Protein AF-A0A6P0XIU9-F1 (afdb_monomer_lite)

Structure (mmCIF, N/CA/C/O backbone):
data_AF-A0A6P0XIU9-F1
#
_entry.id   AF-A0A6P0XIU9-F1
#
loop_
_atom_site.group_PDB
_atom_site.id
_atom_site.type_symbol
_atom_site.label_atom_id
_atom_site.label_alt_id
_atom_site.label_comp_id
_atom_site.label_asym_id
_atom_site.label_entity_id
_atom_site.label_seq_id
_atom_site.pdbx_PDB_ins_code
_atom_site.Cartn_x
_atom_site.Cartn_y
_atom_site.Cartn_z
_atom_site.occupancy
_atom_site.B_iso_or_equiv
_atom_site.auth_seq_id
_atom_site.auth_comp_id
_atom_site.auth_asym_id
_atom_site.auth_atom_id
_atom_site.pdbx_PDB_model_num
ATOM 1 N N . MET A 1 1 ? 23.082 21.865 30.788 1.00 42.25 1 MET A N 1
ATOM 2 C CA . MET A 1 1 ? 22.476 21.213 29.610 1.00 42.25 1 MET A CA 1
ATOM 3 C C . MET A 1 1 ? 21.766 19.957 30.095 1.00 42.25 1 MET A C 1
ATOM 5 O O . MET A 1 1 ? 22.467 19.046 30.520 1.00 42.25 1 MET A O 1
ATOM 9 N N . PRO A 1 2 ? 20.427 19.919 30.163 1.00 36.38 2 PRO A N 1
ATOM 10 C CA . PRO A 1 2 ? 19.714 18.690 30.480 1.00 36.38 2 PRO A CA 1
ATOM 11 C C . PRO A 1 2 ? 19.600 17.820 29.220 1.00 36.38 2 PRO A C 1
ATOM 13 O O . PRO A 1 2 ? 19.381 18.326 28.121 1.00 36.38 2 PRO A O 1
ATOM 16 N N . LEU A 1 3 ? 19.807 16.518 29.397 1.00 39.81 3 LEU A N 1
ATOM 17 C CA . LEU A 1 3 ? 19.671 15.490 28.369 1.00 39.81 3 LEU A CA 1
ATOM 18 C C . LEU A 1 3 ? 18.192 15.381 27.974 1.00 39.81 3 LEU A C 1
ATOM 20 O O . LEU A 1 3 ? 17.333 15.270 28.851 1.00 39.81 3 LEU A O 1
ATOM 24 N N . ALA A 1 4 ? 17.899 15.442 26.674 1.00 45.81 4 ALA A N 1
ATOM 25 C CA . ALA A 1 4 ? 16.549 15.270 26.154 1.00 45.81 4 ALA A CA 1
ATOM 26 C C . ALA A 1 4 ? 16.017 13.887 26.563 1.00 45.81 4 ALA A C 1
ATOM 28 O O . ALA A 1 4 ? 16.573 12.848 26.212 1.00 45.81 4 ALA A O 1
ATOM 29 N N . ASN A 1 5 ? 14.962 13.896 27.371 1.00 41.72 5 ASN A N 1
ATOM 30 C CA . ASN A 1 5 ? 14.237 12.711 27.792 1.00 41.72 5 ASN A CA 1
ATOM 31 C C . ASN A 1 5 ? 13.359 12.242 26.620 1.00 41.72 5 ASN A C 1
ATOM 33 O O . ASN A 1 5 ? 12.346 12.874 26.327 1.00 41.72 5 ASN A O 1
ATOM 37 N N . ASN A 1 6 ? 13.742 11.139 25.971 1.00 53.72 6 ASN A N 1
ATOM 38 C CA . ASN A 1 6 ? 13.047 10.531 24.824 1.00 53.72 6 ASN A CA 1
ATOM 39 C C . ASN A 1 6 ? 11.682 9.889 25.168 1.00 53.72 6 ASN A C 1
ATOM 41 O O . ASN A 1 6 ? 11.132 9.149 24.360 1.00 53.72 6 ASN A O 1
ATOM 45 N N . ASN A 1 7 ? 11.115 10.178 26.341 1.00 48.25 7 ASN A N 1
ATOM 46 C CA . ASN A 1 7 ? 9.778 9.747 26.749 1.00 48.25 7 ASN A CA 1
ATOM 47 C C . ASN A 1 7 ? 8.743 10.864 26.542 1.00 48.25 7 ASN A C 1
ATOM 49 O O . ASN A 1 7 ? 8.011 11.210 27.468 1.00 48.25 7 ASN A O 1
ATOM 53 N N . GLN A 1 8 ? 8.701 11.468 25.353 1.00 51.66 8 GLN A N 1
ATOM 54 C CA . GLN A 1 8 ? 7.491 12.185 24.948 1.00 51.66 8 GLN A CA 1
ATOM 55 C C . GLN A 1 8 ? 6.515 11.129 24.413 1.00 51.66 8 GLN A C 1
ATOM 57 O O . GLN A 1 8 ? 6.918 10.339 23.554 1.00 51.66 8 GLN A O 1
ATOM 62 N N . PRO A 1 9 ? 5.280 11.038 24.931 1.00 46.38 9 PRO A N 1
ATOM 63 C CA . PRO A 1 9 ? 4.292 10.143 24.351 1.00 46.38 9 PRO A CA 1
ATOM 64 C C . PRO 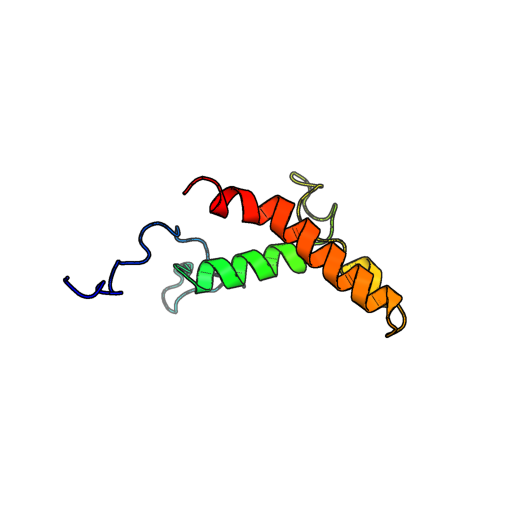A 1 9 ? 4.122 10.509 22.872 1.00 46.38 9 PRO A C 1
ATOM 66 O O . PRO A 1 9 ? 4.128 11.688 22.515 1.00 46.38 9 PRO A O 1
ATOM 69 N N . GLN A 1 10 ? 4.011 9.498 22.007 1.00 55.03 10 GLN A N 1
ATOM 70 C CA . GLN A 1 10 ? 3.757 9.634 20.567 1.00 55.03 10 GLN A CA 1
ATOM 71 C C . GLN A 1 10 ? 2.349 10.212 20.271 1.00 55.03 10 GLN A C 1
ATOM 73 O O . GLN A 1 10 ? 1.719 9.839 19.288 1.00 55.03 10 GLN A O 1
ATOM 78 N N . ASP A 1 11 ? 1.847 11.126 21.105 1.00 54.78 11 ASP A N 1
ATOM 79 C CA . ASP A 1 11 ? 0.479 11.662 21.120 1.00 54.78 11 ASP A CA 1
ATOM 80 C C . ASP A 1 11 ? 0.131 12.513 19.887 1.00 54.78 11 ASP A C 1
ATOM 82 O O . ASP A 1 11 ? -1.010 12.944 19.733 1.00 54.78 11 ASP A O 1
ATOM 86 N N . TYR A 1 12 ? 1.090 12.759 18.991 1.00 64.75 12 TYR A N 1
ATOM 87 C CA . TYR A 1 12 ? 0.832 13.425 17.715 1.00 64.75 12 TYR A CA 1
ATOM 88 C C . TYR A 1 12 ? 0.396 12.449 16.606 1.00 64.75 12 TYR A C 1
ATOM 90 O O . TYR A 1 12 ? -0.340 12.832 15.697 1.00 64.75 12 TYR A O 1
ATOM 98 N N . ILE A 1 13 ? 0.810 11.177 16.675 1.00 71.44 13 ILE A N 1
ATOM 99 C CA . ILE A 1 13 ? 0.408 10.161 15.698 1.00 71.44 13 ILE A CA 1
ATOM 100 C C . ILE A 1 13 ? -0.948 9.611 16.143 1.00 71.44 13 ILE A C 1
ATOM 102 O O . ILE A 1 13 ? -1.063 8.969 17.187 1.00 71.44 13 ILE A O 1
ATOM 106 N N . GLY A 1 14 ? -1.988 9.893 15.356 1.00 77.44 14 GLY A N 1
ATOM 107 C CA . GLY A 1 14 ? -3.348 9.434 15.630 1.00 77.44 14 GLY A CA 1
ATOM 108 C C . GLY A 1 14 ? -3.468 7.908 15.744 1.00 77.44 14 GLY A C 1
ATOM 109 O O . GLY A 1 14 ? -2.559 7.147 15.419 1.00 77.44 14 GLY A O 1
ATOM 110 N N . SER A 1 15 ? -4.628 7.450 16.214 1.00 85.69 15 SER A N 1
ATOM 111 C CA . SER A 1 15 ? -4.980 6.025 16.215 1.00 85.69 15 SER A CA 1
ATOM 112 C C . SER A 1 15 ? -5.980 5.734 15.102 1.00 85.69 15 SER A C 1
ATOM 114 O O . SER A 1 15 ? -6.935 6.487 14.912 1.00 85.69 15 SER A O 1
ATOM 116 N N . GLY A 1 16 ? -5.768 4.638 14.380 1.00 87.06 16 GLY A N 1
ATOM 117 C CA . GLY A 1 16 ? -6.642 4.171 13.307 1.00 87.06 16 GLY A CA 1
ATOM 118 C C . GLY A 1 16 ? -7.072 2.727 13.522 1.00 87.06 16 GLY A C 1
ATOM 119 O O . GLY A 1 16 ? -6.569 2.047 14.410 1.00 87.06 16 GLY A O 1
ATOM 120 N N . ILE A 1 17 ? -8.015 2.251 12.710 1.00 89.31 17 ILE A N 1
ATOM 121 C CA . ILE A 1 17 ? -8.383 0.830 12.697 1.00 89.31 17 ILE A CA 1
ATOM 122 C C . ILE A 1 17 ? -7.150 0.010 12.315 1.00 89.31 17 ILE A C 1
ATOM 124 O O . ILE A 1 17 ? -6.498 0.313 11.317 1.00 89.31 17 ILE A O 1
ATOM 128 N N . ALA A 1 18 ? -6.851 -1.018 13.107 1.00 91.81 18 ALA A N 1
ATOM 129 C CA . ALA A 1 18 ? -5.713 -1.889 12.873 1.00 91.81 18 ALA A CA 1
ATOM 130 C C . ALA A 1 18 ? -5.852 -2.616 11.530 1.00 91.81 18 ALA A C 1
ATOM 132 O O . ALA A 1 18 ? -6.930 -3.115 11.192 1.00 91.81 18 ALA A O 1
ATOM 133 N N . PHE A 1 19 ? -4.752 -2.709 10.789 1.00 90.00 19 PHE A N 1
ATOM 134 C CA . PHE A 1 19 ? -4.679 -3.419 9.517 1.00 90.00 19 PHE A CA 1
ATOM 135 C C . PHE A 1 19 ? -3.695 -4.605 9.582 1.00 90.00 19 PHE A C 1
ATOM 137 O O . PHE A 1 19 ? -2.617 -4.476 10.157 1.00 90.00 19 PHE A O 1
ATOM 144 N N . PRO A 1 20 ? -4.020 -5.769 8.985 1.00 87.44 20 PRO A N 1
ATOM 145 C CA . PRO A 1 20 ? -5.328 -6.136 8.442 1.00 87.44 20 PRO A CA 1
ATOM 146 C C . PRO A 1 20 ? -6.392 -6.145 9.548 1.00 87.44 20 PRO A C 1
ATOM 148 O O . PRO A 1 20 ? -6.068 -6.407 10.707 1.00 87.44 20 PRO A O 1
ATOM 151 N N . GLY A 1 21 ? -7.639 -5.829 9.179 1.00 87.31 21 GLY A N 1
ATOM 152 C CA . GLY A 1 21 ? -8.757 -5.662 10.111 1.00 87.31 21 GLY A CA 1
ATOM 153 C C . GLY A 1 21 ? -8.865 -6.825 11.094 1.00 87.31 21 GLY A C 1
ATOM 154 O O . GLY A 1 21 ? -9.083 -7.965 10.689 1.00 87.31 21 GLY A O 1
ATOM 155 N N . GLN A 1 22 ? -8.699 -6.532 12.381 1.00 87.12 22 GLN A N 1
ATOM 156 C CA . GLN A 1 22 ? -8.729 -7.519 13.458 1.00 87.12 22 GLN A CA 1
ATOM 157 C C . GLN A 1 22 ? -9.723 -7.110 14.538 1.00 87.12 22 GLN A C 1
ATOM 159 O O . GLN A 1 22 ? -9.972 -5.923 14.768 1.00 87.12 22 GLN A O 1
ATOM 164 N N . THR A 1 23 ? -10.255 -8.113 15.231 1.00 92.06 23 THR A N 1
ATOM 165 C CA . THR A 1 23 ? -11.155 -7.927 16.366 1.00 92.06 23 THR A CA 1
ATOM 166 C C . THR A 1 23 ? -10.580 -8.553 17.629 1.00 92.06 23 THR A C 1
ATOM 168 O O . THR A 1 23 ? -9.934 -9.600 17.580 1.00 92.06 23 THR A O 1
ATOM 171 N N . SER A 1 24 ? -10.852 -7.932 18.773 1.00 89.12 24 SER A N 1
ATOM 172 C CA . SER A 1 24 ? -10.627 -8.515 20.093 1.00 89.12 24 SER A CA 1
ATOM 173 C C . SER A 1 24 ? -11.476 -9.778 20.286 1.00 89.12 24 SER A C 1
ATOM 175 O O . SER A 1 24 ? -12.488 -9.982 19.612 1.00 89.12 24 SER A O 1
ATOM 177 N N . VAL A 1 25 ? -11.118 -10.595 21.278 1.00 89.44 25 VAL A N 1
ATOM 178 C CA . VAL A 1 25 ? -11.933 -11.728 21.755 1.00 89.44 25 VAL A CA 1
ATOM 179 C C . VAL A 1 25 ? -13.341 -11.310 22.201 1.00 89.44 25 VAL A C 1
ATOM 181 O O . VAL A 1 25 ? -14.254 -12.128 22.186 1.00 89.44 25 VAL A O 1
ATOM 184 N N . THR A 1 26 ? -13.531 -10.040 22.565 1.00 90.94 26 THR A N 1
ATOM 185 C CA . THR A 1 26 ? -14.829 -9.446 22.922 1.00 90.94 26 THR A CA 1
ATOM 186 C C . THR A 1 26 ? -15.633 -8.945 21.716 1.00 90.94 26 THR A C 1
ATOM 188 O O . THR A 1 26 ? -16.770 -8.516 21.885 1.00 90.94 26 THR A O 1
ATOM 191 N N . GLY A 1 27 ? -15.074 -9.007 20.501 1.00 88.00 27 GLY A N 1
ATOM 192 C CA . GLY A 1 27 ? -15.711 -8.540 19.264 1.00 88.00 27 GLY A CA 1
ATOM 193 C C . GLY A 1 27 ? -15.468 -7.065 18.927 1.00 88.00 27 GLY A C 1
ATOM 194 O O . GLY A 1 27 ? -15.989 -6.574 17.930 1.00 88.00 27 GLY A O 1
ATOM 195 N N . GLU A 1 28 ? -14.672 -6.351 19.723 1.00 90.38 28 GLU A N 1
ATOM 196 C CA . GLU A 1 28 ? -14.307 -4.955 19.453 1.00 90.38 28 GLU A CA 1
ATOM 197 C C . GLU A 1 28 ? -13.292 -4.848 18.310 1.00 90.38 28 GLU A C 1
ATOM 199 O O . GLU A 1 28 ? -12.384 -5.673 18.208 1.00 90.38 28 GLU A O 1
ATOM 204 N N . VAL A 1 29 ? -13.410 -3.817 17.468 1.00 91.38 29 VAL A N 1
ATOM 205 C CA . VAL A 1 29 ? -12.419 -3.521 16.420 1.00 91.38 29 VAL A CA 1
ATOM 206 C C . VAL A 1 29 ? -11.120 -3.063 17.071 1.00 91.38 29 VAL A C 1
ATOM 208 O O . VAL A 1 29 ? -11.123 -2.151 17.898 1.00 91.38 29 VAL A O 1
ATOM 211 N N . LEU A 1 30 ? -10.003 -3.678 16.687 1.00 91.88 30 LEU A N 1
ATOM 212 C CA . LEU A 1 30 ? -8.697 -3.264 17.184 1.00 91.88 30 LEU A CA 1
ATOM 213 C C . LEU A 1 30 ? -8.254 -1.964 16.520 1.00 91.88 30 LEU A C 1
ATOM 215 O O . LEU A 1 30 ? -8.457 -1.760 15.323 1.00 91.88 30 LEU A O 1
ATOM 219 N N . LEU A 1 31 ? -7.606 -1.110 17.307 1.00 90.50 31 LEU A N 1
ATOM 220 C CA . LEU A 1 31 ? -6.956 0.098 16.823 1.00 90.50 31 LEU A CA 1
ATOM 221 C C . LEU A 1 31 ? -5.438 -0.074 16.880 1.00 90.50 31 LEU A C 1
ATOM 223 O O . LEU A 1 31 ? -4.906 -0.672 17.818 1.00 90.50 31 LEU A O 1
ATOM 227 N N . SER A 1 32 ? -4.747 0.466 15.884 1.00 90.31 32 SER A N 1
ATOM 228 C CA . SER A 1 32 ? -3.303 0.656 15.898 1.00 90.31 32 SER A CA 1
ATOM 229 C C . SER A 1 32 ? -2.984 2.121 16.174 1.00 90.31 32 SER A C 1
ATOM 231 O O . SER A 1 32 ? -3.689 3.028 15.729 1.00 90.31 32 SER A O 1
ATOM 233 N N . SER A 1 33 ? -1.917 2.357 16.929 1.00 88.50 33 SER A N 1
ATOM 234 C CA . SER A 1 33 ? -1.415 3.690 17.259 1.00 88.50 33 SER A CA 1
ATOM 235 C C . SER A 1 33 ? 0.074 3.776 16.951 1.00 88.50 33 SER A C 1
ATOM 237 O O . SER A 1 33 ? 0.725 2.746 16.710 1.00 88.50 33 SER A O 1
ATOM 239 N N . SER A 1 34 ? 0.628 4.990 17.009 1.00 85.69 34 SER A N 1
ATOM 240 C CA . SER A 1 34 ? 2.081 5.178 17.035 1.00 85.69 34 SER A CA 1
ATOM 241 C C . SER A 1 34 ? 2.755 4.593 15.778 1.00 85.69 34 SER A C 1
ATOM 243 O O . SER A 1 34 ? 2.175 4.556 14.691 1.00 85.69 34 SER A O 1
ATOM 245 N N . THR A 1 35 ? 3.981 4.091 15.914 1.00 86.31 35 THR A N 1
ATOM 246 C CA . THR A 1 35 ? 4.748 3.421 14.851 1.00 86.31 35 THR A CA 1
ATOM 247 C C . THR A 1 35 ? 3.970 2.332 14.106 1.00 86.31 35 THR A C 1
ATOM 249 O O . THR A 1 35 ? 4.078 2.237 12.887 1.00 86.31 35 THR A O 1
ATOM 252 N N . ARG A 1 36 ? 3.136 1.545 14.796 1.00 88.94 36 ARG A N 1
ATOM 253 C CA . ARG A 1 36 ? 2.378 0.467 14.147 1.00 88.94 36 ARG A CA 1
ATOM 254 C C . ARG A 1 36 ? 1.341 1.011 13.166 1.00 88.94 36 ARG A C 1
ATOM 256 O O . ARG A 1 36 ? 1.165 0.454 12.089 1.00 88.94 36 ARG A O 1
ATOM 263 N N . ASN A 1 37 ? 0.681 2.113 13.516 1.00 89.00 37 ASN A N 1
ATOM 264 C CA . ASN A 1 37 ? -0.270 2.760 12.616 1.00 89.00 37 ASN A CA 1
ATOM 265 C C . ASN A 1 37 ? 0.411 3.289 11.341 1.00 89.00 37 ASN A C 1
ATOM 267 O O . ASN A 1 37 ? -0.165 3.223 10.254 1.00 89.00 37 ASN A O 1
ATOM 271 N N . ILE A 1 38 ? 1.658 3.755 11.465 1.00 89.06 38 ILE A N 1
ATOM 272 C CA . ILE A 1 38 ? 2.479 4.195 10.330 1.00 89.06 38 ILE A CA 1
ATOM 273 C C . ILE A 1 38 ? 2.813 3.016 9.414 1.00 89.06 38 ILE A C 1
ATOM 275 O O . ILE A 1 38 ? 2.588 3.100 8.210 1.00 89.06 38 ILE A O 1
ATOM 279 N N . GLU A 1 39 ? 3.320 1.914 9.971 1.00 91.69 39 GLU A N 1
ATOM 280 C CA . GLU A 1 39 ? 3.675 0.712 9.204 1.00 91.69 39 GLU A CA 1
ATOM 281 C C . GLU A 1 39 ? 2.471 0.158 8.432 1.00 91.69 39 GLU A C 1
ATOM 283 O O . GLU A 1 39 ? 2.565 -0.140 7.242 1.00 91.69 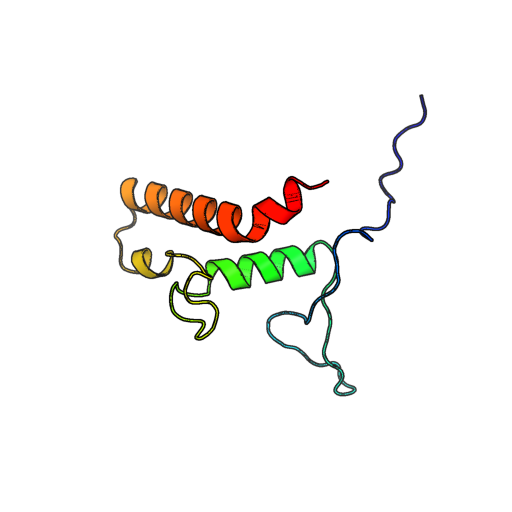39 GLU A O 1
ATOM 288 N N . GLU A 1 40 ? 1.317 0.090 9.093 1.00 93.81 40 GLU A N 1
ATOM 289 C CA . GLU A 1 40 ? 0.059 -0.348 8.494 1.00 93.81 40 GLU A CA 1
ATOM 290 C C . GLU A 1 40 ? -0.421 0.611 7.392 1.00 93.81 40 GLU A C 1
ATOM 292 O O . GLU A 1 40 ? -0.877 0.165 6.339 1.00 93.81 40 GLU A O 1
ATOM 297 N N . SER A 1 41 ? -0.261 1.923 7.578 1.00 92.81 41 SER A N 1
ATOM 298 C CA . SER A 1 41 ? -0.605 2.924 6.559 1.00 92.81 41 SER A CA 1
ATOM 299 C C . SER A 1 41 ? 0.296 2.828 5.326 1.00 92.81 41 SER A C 1
ATOM 301 O O . SER A 1 41 ? -0.206 2.857 4.202 1.00 92.81 41 SER A O 1
ATOM 303 N N . ILE A 1 42 ? 1.610 2.663 5.520 1.00 94.12 42 ILE A N 1
ATOM 304 C CA . ILE A 1 42 ? 2.572 2.435 4.431 1.00 94.12 42 ILE A CA 1
ATOM 305 C C . ILE A 1 42 ? 2.200 1.169 3.666 1.00 94.12 42 ILE A C 1
ATOM 307 O O . ILE A 1 42 ? 2.159 1.192 2.437 1.00 94.12 42 ILE A O 1
ATOM 311 N N . TRP A 1 43 ? 1.877 0.086 4.378 1.00 95.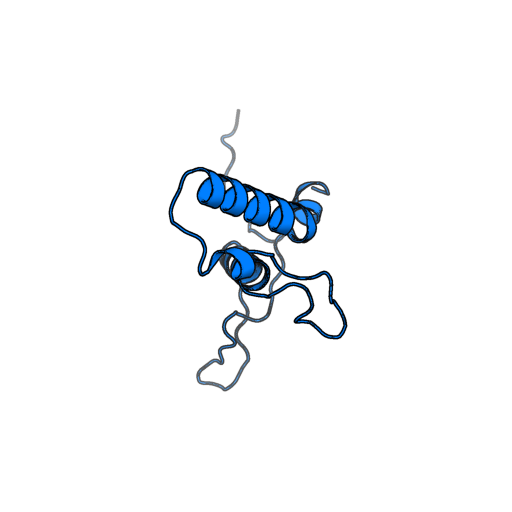44 43 TRP A N 1
ATOM 312 C CA . TRP A 1 43 ? 1.433 -1.155 3.754 1.00 95.44 43 TRP A CA 1
ATOM 313 C C . TRP A 1 43 ? 0.222 -0.902 2.859 1.00 95.44 43 TRP A C 1
ATOM 315 O O . TRP A 1 43 ? 0.263 -1.217 1.675 1.00 95.44 43 TRP A O 1
ATOM 325 N N . ILE A 1 44 ? -0.827 -0.277 3.399 1.00 95.69 44 ILE A N 1
ATOM 326 C CA . ILE A 1 44 ? -2.048 0.029 2.652 1.00 95.69 44 ILE A CA 1
ATOM 327 C C . ILE A 1 44 ? -1.738 0.842 1.390 1.00 95.69 44 ILE A C 1
ATOM 329 O O . ILE A 1 44 ? -2.281 0.530 0.334 1.00 95.69 44 ILE A O 1
ATOM 333 N N . ILE A 1 45 ? -0.886 1.868 1.474 1.00 96.31 45 ILE A N 1
ATOM 334 C CA . ILE A 1 45 ? -0.512 2.694 0.314 1.00 96.31 45 ILE A CA 1
ATOM 335 C C . ILE A 1 45 ? 0.190 1.841 -0.749 1.00 96.31 45 ILE A C 1
ATOM 337 O O . ILE A 1 45 ? -0.199 1.872 -1.914 1.00 96.31 45 ILE A O 1
ATOM 341 N N . LEU A 1 46 ? 1.205 1.067 -0.358 1.00 96.94 46 LEU A N 1
ATOM 342 C CA . LEU A 1 46 ? 2.051 0.335 -1.300 1.00 96.94 46 LEU A CA 1
ATOM 343 C C . LEU A 1 46 ? 1.356 -0.884 -1.920 1.00 96.94 46 LEU A C 1
ATOM 345 O O . LEU A 1 46 ? 1.717 -1.279 -3.025 1.00 96.94 46 LEU A O 1
ATOM 349 N N . THR A 1 47 ? 0.363 -1.470 -1.248 1.00 96.25 47 THR A N 1
ATOM 350 C CA . THR A 1 47 ? -0.364 -2.648 -1.754 1.00 96.25 47 THR A CA 1
ATOM 351 C C . THR A 1 47 ? -1.712 -2.337 -2.390 1.00 96.25 47 THR A C 1
ATOM 353 O O . THR A 1 47 ? -2.414 -3.274 -2.750 1.00 96.25 47 THR A O 1
ATOM 356 N N . THR A 1 48 ? -2.104 -1.066 -2.472 1.00 97.31 48 THR A N 1
ATOM 357 C CA . THR A 1 48 ? -3.307 -0.651 -3.207 1.00 97.31 48 THR A CA 1
ATOM 358 C C . THR A 1 48 ? -2.893 -0.179 -4.594 1.00 97.31 48 THR A C 1
ATOM 360 O O . THR A 1 48 ? -1.993 0.658 -4.707 1.00 97.31 48 THR A O 1
ATOM 363 N N . ASP A 1 49 ? -3.562 -0.666 -5.632 1.00 97.50 49 ASP A N 1
ATOM 364 C CA . ASP A 1 49 ? -3.300 -0.236 -7.003 1.00 97.50 49 ASP A CA 1
ATOM 365 C C . ASP A 1 49 ? -3.960 1.115 -7.299 1.00 97.50 49 ASP A C 1
ATOM 367 O O . ASP A 1 49 ? -5.075 1.407 -6.853 1.00 97.50 49 ASP A O 1
ATOM 371 N N . ILE A 1 50 ? -3.294 1.947 -8.105 1.00 96.56 50 ILE A N 1
ATOM 372 C CA . ILE A 1 50 ? -3.911 3.172 -8.630 1.00 96.56 50 ILE A CA 1
ATOM 373 C C . ILE A 1 50 ? -5.181 2.801 -9.410 1.00 96.56 50 ILE A C 1
ATOM 375 O O . ILE A 1 50 ? -5.168 1.955 -10.303 1.00 96.56 50 ILE A O 1
ATOM 379 N N . GLY A 1 51 ? -6.291 3.452 -9.07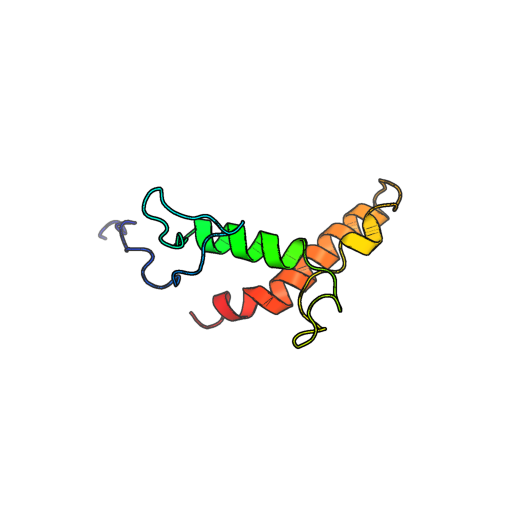2 1.00 96.06 51 GLY A N 1
ATOM 380 C CA . GLY A 1 51 ? -7.620 3.195 -9.624 1.00 96.06 51 GLY A CA 1
ATOM 381 C C . GLY A 1 51 ? -8.446 2.161 -8.853 1.00 96.06 51 GLY A C 1
ATOM 382 O O . GLY A 1 51 ? -9.644 2.056 -9.108 1.00 96.06 51 GLY A O 1
ATOM 383 N N . GLU A 1 52 ? -7.868 1.440 -7.885 1.00 97.12 52 GLU A N 1
ATOM 384 C CA . GLU A 1 52 ? -8.580 0.408 -7.115 1.00 97.12 52 GLU A CA 1
ATOM 385 C C . GLU A 1 52 ? -9.678 1.011 -6.221 1.00 97.12 52 GLU A C 1
ATOM 387 O O . GLU A 1 52 ? -10.777 0.466 -6.083 1.00 97.12 52 GLU A O 1
ATOM 392 N N . ARG A 1 53 ? -9.421 2.184 -5.626 1.00 95.31 53 ARG A N 1
ATOM 393 C CA . ARG A 1 53 ? -10.384 2.855 -4.743 1.00 95.31 53 ARG A CA 1
ATOM 394 C C . ARG A 1 53 ? -11.362 3.726 -5.525 1.00 95.31 53 ARG A C 1
ATOM 396 O O . ARG A 1 53 ? -11.039 4.842 -5.915 1.00 95.31 53 ARG A O 1
ATOM 403 N N . VAL A 1 54 ? -12.615 3.276 -5.609 1.00 95.38 54 VAL A N 1
ATOM 404 C CA . VAL A 1 54 ? -13.724 3.928 -6.343 1.00 95.38 54 VAL A CA 1
ATOM 405 C C . VAL A 1 54 ? -13.827 5.447 -6.124 1.00 95.38 54 VAL A C 1
ATOM 407 O O . VAL A 1 54 ? -13.952 6.199 -7.084 1.00 95.38 54 VAL A O 1
ATOM 410 N N . TYR A 1 55 ? -13.767 5.919 -4.875 1.00 95.31 55 TYR A N 1
ATOM 411 C CA . TYR A 1 55 ? -13.902 7.350 -4.543 1.00 95.31 55 TYR A CA 1
ATOM 412 C C . TYR A 1 55 ? -12.562 8.083 -4.368 1.00 95.31 55 TYR A C 1
ATOM 414 O O . TYR A 1 55 ? -12.534 9.257 -3.998 1.00 95.31 55 TYR A O 1
ATOM 422 N N . ARG A 1 56 ? -11.444 7.386 -4.576 1.00 94.88 56 ARG A N 1
ATOM 423 C CA . ARG A 1 56 ? -10.072 7.886 -4.425 1.00 94.88 56 ARG A CA 1
ATOM 424 C C . ARG A 1 56 ? -9.179 7.211 -5.480 1.00 94.88 56 ARG A C 1
ATOM 426 O O . ARG A 1 56 ? -8.256 6.502 -5.094 1.00 94.88 56 ARG A O 1
ATOM 433 N N . PRO A 1 57 ? -9.454 7.385 -6.784 1.00 95.19 57 PRO A N 1
ATOM 434 C CA . PRO A 1 57 ? -8.748 6.643 -7.827 1.00 95.19 57 PRO A CA 1
ATOM 435 C C . PRO A 1 57 ? -7.241 6.925 -7.842 1.00 95.19 57 PRO A C 1
ATOM 437 O O . PRO A 1 57 ? -6.472 6.050 -8.208 1.00 95.19 57 PRO A O 1
ATOM 440 N N . ASP A 1 58 ? -6.801 8.095 -7.381 1.00 95.12 58 ASP A N 1
ATOM 441 C CA . ASP A 1 58 ? -5.374 8.434 -7.332 1.00 95.12 58 ASP A CA 1
ATOM 442 C C . ASP A 1 58 ? -4.629 7.758 -6.164 1.00 95.12 58 ASP A C 1
ATOM 444 O O . ASP A 1 58 ? -3.401 7.779 -6.119 1.00 95.12 58 ASP A O 1
ATOM 448 N N . PHE A 1 59 ? -5.345 7.180 -5.191 1.00 96.12 59 PHE A N 1
ATOM 449 C CA . PHE A 1 59 ? -4.731 6.567 -4.013 1.00 96.12 59 PHE A CA 1
ATOM 450 C C . PHE A 1 59 ? -4.099 5.216 -4.340 1.00 96.12 59 PHE A C 1
ATOM 452 O O . PHE A 1 59 ? -4.776 4.341 -4.876 1.00 96.12 59 PHE A O 1
ATOM 459 N N . GLY A 1 60 ? -2.859 5.017 -3.891 1.00 96.69 60 GLY A N 1
ATOM 460 C CA . GLY A 1 60 ? -2.151 3.743 -3.986 1.00 96.69 60 GLY A CA 1
ATOM 461 C C . GLY A 1 60 ? -0.722 3.911 -4.486 1.00 96.69 60 GLY A C 1
ATOM 462 O O . GLY A 1 60 ? -0.108 4.968 -4.315 1.00 96.69 60 GLY A O 1
ATOM 463 N N . SER A 1 61 ? -0.207 2.862 -5.122 1.00 97.81 61 SER A N 1
ATOM 464 C CA . SER A 1 61 ? 1.095 2.854 -5.778 1.00 97.81 61 SER A CA 1
ATOM 465 C C . SER A 1 61 ? 1.044 2.133 -7.124 1.00 97.81 61 SER A C 1
ATOM 467 O O . SER A 1 61 ? 0.091 1.431 -7.454 1.00 97.81 61 SER A O 1
ATOM 469 N N . ARG A 1 62 ? 2.110 2.301 -7.907 1.00 97.75 62 ARG A N 1
ATOM 470 C CA . ARG A 1 62 ? 2.291 1.655 -9.215 1.00 97.75 62 ARG A CA 1
ATOM 471 C C . ARG A 1 62 ? 3.104 0.361 -9.136 1.00 97.75 62 ARG A C 1
ATOM 473 O O . ARG A 1 62 ? 3.571 -0.147 -10.151 1.00 97.75 62 ARG A O 1
ATOM 480 N N . LEU A 1 63 ? 3.331 -0.174 -7.934 1.00 97.75 63 LEU A N 1
ATOM 481 C CA . LEU A 1 63 ? 4.219 -1.326 -7.741 1.00 97.75 63 LEU A CA 1
ATOM 482 C C . LEU A 1 63 ? 3.728 -2.597 -8.443 1.00 97.75 63 LEU A C 1
ATOM 484 O O . LEU A 1 63 ? 4.553 -3.410 -8.864 1.00 97.75 63 LEU A O 1
ATOM 488 N N . SER A 1 64 ? 2.416 -2.752 -8.629 1.00 96.75 64 SER A N 1
ATOM 489 C CA . SER A 1 64 ? 1.832 -3.867 -9.383 1.00 96.75 64 SER A CA 1
ATOM 490 C C . SER A 1 64 ? 2.289 -3.928 -10.840 1.00 96.75 64 SER A C 1
ATOM 492 O O . SER A 1 64 ? 2.415 -5.023 -11.390 1.00 96.75 64 SER A O 1
ATOM 494 N N . GLU A 1 65 ? 2.645 -2.791 -11.450 1.00 96.69 65 GLU A N 1
ATOM 495 C CA . GLU A 1 65 ? 3.194 -2.733 -12.812 1.00 96.69 65 GLU A CA 1
ATOM 496 C C . GLU A 1 65 ? 4.522 -3.502 -12.939 1.00 96.69 65 GLU A C 1
ATOM 498 O O . GLU A 1 65 ? 4.897 -3.934 -14.030 1.00 96.69 65 GLU A O 1
ATOM 503 N N . LEU A 1 66 ? 5.233 -3.706 -11.824 1.00 97.75 66 LEU A N 1
ATOM 504 C CA . LEU A 1 66 ? 6.547 -4.345 -11.791 1.00 97.75 66 LEU A CA 1
ATOM 505 C C . LEU A 1 66 ? 6.501 -5.839 -11.430 1.00 97.75 66 LEU A C 1
ATOM 507 O O . LEU A 1 66 ? 7.545 -6.487 -11.467 1.00 97.75 66 LEU A O 1
ATOM 511 N N . VAL A 1 67 ? 5.332 -6.415 -11.119 1.00 96.12 67 VAL A N 1
ATOM 512 C CA . VAL A 1 67 ? 5.202 -7.806 -10.618 1.00 96.12 67 VAL A CA 1
ATOM 513 C C . VAL A 1 67 ? 5.823 -8.842 -11.561 1.00 96.12 67 VAL A C 1
ATOM 515 O O . VAL A 1 67 ? 6.399 -9.829 -11.107 1.00 96.12 67 VAL A O 1
ATOM 518 N N . PHE A 1 68 ? 5.741 -8.605 -12.871 1.00 97.06 68 PHE A N 1
ATOM 519 C CA . PHE A 1 68 ? 6.301 -9.487 -13.900 1.00 97.06 68 PHE A CA 1
ATOM 520 C C . PHE A 1 68 ? 7.509 -8.880 -14.625 1.00 97.06 68 PHE A C 1
ATOM 522 O O . PHE A 1 68 ? 7.980 -9.438 -15.619 1.00 97.06 68 PHE A O 1
ATOM 529 N N . ALA A 1 69 ? 8.011 -7.738 -14.152 1.00 97.50 69 ALA A N 1
ATOM 530 C CA . ALA A 1 69 ? 9.194 -7.115 -14.719 1.00 97.50 69 ALA A CA 1
ATOM 531 C C . ALA A 1 69 ? 10.454 -7.944 -14.387 1.00 97.50 69 ALA A C 1
ATOM 533 O O . ALA A 1 69 ? 10.540 -8.566 -13.324 1.00 97.50 69 ALA A O 1
ATOM 534 N N . PRO A 1 70 ? 11.458 -7.979 -15.280 1.00 97.69 70 PRO A N 1
ATOM 535 C CA . PRO A 1 70 ? 12.704 -8.693 -15.020 1.00 97.69 70 PRO A CA 1
ATOM 536 C C . PRO A 1 70 ? 13.476 -8.061 -13.854 1.00 97.69 70 PRO A C 1
ATOM 538 O O . PRO A 1 70 ? 13.567 -6.843 -13.746 1.00 97.69 70 PRO A O 1
ATOM 541 N N . LEU A 1 71 ? 14.124 -8.873 -13.016 1.00 96.81 71 LEU A N 1
ATOM 542 C CA . LEU A 1 71 ? 14.962 -8.362 -11.926 1.00 96.81 71 LEU A CA 1
ATOM 543 C C . LEU A 1 71 ? 16.284 -7.794 -12.470 1.00 96.81 71 LEU A C 1
ATOM 545 O O . LEU A 1 71 ? 17.303 -8.481 -12.530 1.00 96.81 71 LEU A O 1
ATOM 549 N N . ASN A 1 72 ? 16.262 -6.531 -12.889 1.00 97.94 72 ASN A N 1
ATOM 550 C CA . ASN A 1 72 ? 17.422 -5.809 -13.398 1.00 97.94 72 ASN A CA 1
ATOM 551 C C . ASN A 1 72 ? 17.520 -4.400 -12.783 1.00 97.94 72 ASN A C 1
ATOM 553 O O . ASN A 1 72 ? 16.667 -3.967 -12.007 1.00 97.94 72 ASN A O 1
ATOM 557 N N . ARG A 1 73 ? 18.590 -3.671 -13.118 1.00 98.19 73 ARG A N 1
ATOM 558 C CA . ARG A 1 73 ? 18.850 -2.339 -12.553 1.00 98.19 73 ARG A CA 1
ATOM 559 C C . ARG A 1 73 ? 17.750 -1.327 -12.878 1.00 98.19 73 ARG A C 1
ATOM 561 O O . ARG A 1 73 ? 17.463 -0.482 -12.041 1.00 98.19 73 ARG A O 1
ATOM 568 N N . GLU A 1 74 ? 17.165 -1.398 -14.066 1.00 98.25 74 GLU A N 1
ATOM 569 C CA . GLU A 1 74 ? 16.093 -0.495 -14.483 1.00 98.25 74 GLU A CA 1
ATOM 570 C C . GLU A 1 74 ? 14.837 -0.718 -13.636 1.00 98.25 74 GLU A C 1
ATOM 572 O O . GLU A 1 74 ? 14.329 0.224 -13.034 1.00 98.25 74 GLU A O 1
ATOM 577 N N . THR A 1 75 ? 14.414 -1.972 -13.470 1.00 98.31 75 THR A N 1
ATOM 578 C CA . THR A 1 75 ? 13.280 -2.337 -12.612 1.00 98.31 75 THR A CA 1
ATOM 579 C C . THR A 1 75 ? 13.514 -1.959 -11.151 1.00 98.31 75 THR A C 1
ATOM 581 O O . THR A 1 75 ? 12.598 -1.468 -10.499 1.00 98.31 75 THR A O 1
ATOM 584 N N . LEU A 1 76 ? 14.739 -2.106 -10.632 1.00 98.31 76 LEU A N 1
ATOM 585 C CA . LEU A 1 76 ? 15.073 -1.660 -9.272 1.00 98.31 76 LEU A CA 1
ATOM 586 C C . LEU A 1 76 ? 14.998 -0.133 -9.111 1.00 98.31 76 LEU A C 1
ATOM 588 O O . LEU A 1 76 ? 14.588 0.349 -8.055 1.00 98.31 76 LEU A O 1
ATOM 592 N N . LEU A 1 77 ? 15.381 0.633 -10.139 1.00 98.44 77 LEU A N 1
ATOM 593 C CA . LEU A 1 77 ? 15.247 2.093 -10.132 1.00 98.44 77 LEU A CA 1
ATOM 594 C C . LEU A 1 77 ? 13.776 2.519 -10.191 1.00 98.44 77 LEU A C 1
ATOM 596 O O . LEU A 1 77 ? 13.387 3.407 -9.437 1.00 98.44 77 LEU A O 1
ATOM 600 N N . LEU A 1 78 ? 12.963 1.862 -11.024 1.00 98.44 78 LEU A N 1
ATOM 601 C CA . LEU A 1 78 ? 11.519 2.100 -11.087 1.00 98.44 78 LEU A CA 1
ATOM 602 C C . LEU A 1 78 ? 10.826 1.757 -9.768 1.00 98.44 78 LEU A C 1
ATOM 604 O O . LEU A 1 78 ? 10.017 2.542 -9.292 1.00 98.44 78 LEU A O 1
ATOM 608 N N . LEU A 1 79 ? 11.184 0.633 -9.141 1.00 98.25 79 LEU A N 1
ATOM 609 C CA . LEU A 1 79 ? 10.647 0.249 -7.835 1.00 98.25 79 LEU A CA 1
ATOM 610 C C . LEU A 1 79 ? 10.916 1.335 -6.795 1.00 98.25 79 LEU A C 1
ATOM 612 O O . LEU A 1 79 ? 10.001 1.744 -6.086 1.00 98.25 79 LEU A O 1
ATOM 616 N N . ARG A 1 80 ? 12.158 1.827 -6.725 1.00 98.00 80 ARG A N 1
ATOM 617 C CA . ARG A 1 80 ? 12.519 2.912 -5.812 1.00 98.00 80 ARG A CA 1
ATOM 618 C C . ARG A 1 80 ? 11.706 4.175 -6.094 1.00 98.00 80 ARG A C 1
ATOM 620 O O . ARG A 1 80 ? 11.147 4.734 -5.157 1.00 98.00 80 ARG A O 1
ATOM 627 N N . LEU A 1 81 ? 11.629 4.584 -7.360 1.00 98.12 81 LEU A N 1
ATOM 628 C CA . LEU A 1 81 ? 10.870 5.760 -7.776 1.00 98.12 81 LEU A CA 1
ATOM 629 C C . LEU A 1 81 ? 9.395 5.642 -7.372 1.00 98.12 81 LEU A C 1
ATOM 631 O O . LEU A 1 81 ? 8.866 6.556 -6.758 1.00 98.12 81 LEU A O 1
ATOM 635 N N . TYR A 1 82 ? 8.747 4.506 -7.640 1.00 98.00 82 TYR A N 1
ATOM 636 C CA . TYR A 1 82 ? 7.329 4.309 -7.322 1.00 98.00 82 TYR A CA 1
ATOM 637 C C . TYR A 1 82 ? 7.055 4.281 -5.816 1.00 98.00 82 TYR A C 1
ATOM 639 O O . TYR A 1 82 ? 6.006 4.755 -5.383 1.00 98.00 82 TYR A O 1
ATOM 647 N N . VAL A 1 83 ? 7.984 3.754 -5.009 1.00 97.25 83 VAL A N 1
ATOM 648 C CA . VAL A 1 83 ? 7.889 3.845 -3.543 1.00 97.25 83 VAL A CA 1
ATOM 649 C C . VAL A 1 83 ? 8.011 5.298 -3.084 1.00 97.25 83 VAL A C 1
ATOM 651 O O . VAL A 1 83 ? 7.194 5.743 -2.281 1.00 97.25 83 VAL A O 1
ATOM 654 N N . GLU A 1 84 ? 9.011 6.032 -3.582 1.00 95.94 84 GLU A N 1
ATOM 655 C CA . GLU A 1 84 ? 9.230 7.441 -3.230 1.00 95.94 84 GLU A CA 1
ATOM 656 C C . GLU A 1 84 ? 8.011 8.294 -3.627 1.00 95.94 84 GLU A C 1
ATOM 658 O O . GLU A 1 84 ? 7.441 8.958 -2.766 1.00 95.94 84 GLU A O 1
ATOM 663 N N . GLU A 1 85 ? 7.516 8.177 -4.863 1.00 95.56 85 GLU A N 1
ATOM 664 C CA . GLU A 1 85 ? 6.333 8.901 -5.358 1.00 95.56 85 GLU A CA 1
ATOM 665 C C . GLU A 1 85 ? 5.074 8.632 -4.516 1.00 95.56 85 GLU A C 1
ATOM 667 O O . GLU A 1 85 ? 4.356 9.565 -4.146 1.00 95.56 85 GLU A O 1
ATOM 672 N N . ALA A 1 86 ? 4.795 7.366 -4.185 1.00 95.88 86 ALA A N 1
ATOM 673 C CA . ALA A 1 86 ? 3.605 7.009 -3.414 1.00 95.88 86 ALA A CA 1
ATOM 674 C C . ALA A 1 86 ? 3.663 7.562 -1.979 1.00 95.88 86 ALA A C 1
ATOM 676 O O . ALA A 1 86 ? 2.670 8.089 -1.468 1.00 95.88 86 ALA A O 1
ATOM 677 N N . LEU A 1 87 ? 4.825 7.478 -1.323 1.00 94.56 87 LEU A N 1
ATOM 678 C CA . LEU A 1 87 ? 5.000 8.000 0.033 1.00 94.56 87 LEU A CA 1
ATOM 679 C C . LEU A 1 87 ? 5.047 9.532 0.059 1.00 94.56 87 LEU A C 1
ATOM 681 O O . LEU A 1 87 ? 4.493 10.138 0.976 1.00 94.56 87 LEU A O 1
ATOM 685 N N . GLU A 1 88 ? 5.633 10.172 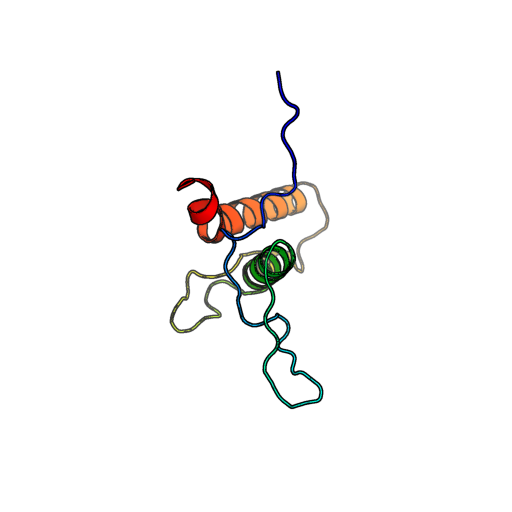-0.952 1.00 93.31 88 GLU A N 1
ATOM 686 C CA . GLU A 1 88 ? 5.608 11.629 -1.106 1.00 93.31 88 GLU A CA 1
ATOM 687 C C . GLU A 1 88 ? 4.189 12.165 -1.314 1.00 93.31 88 GLU A C 1
ATOM 689 O O . GLU A 1 88 ? 3.804 13.173 -0.725 1.00 93.31 88 GLU A O 1
ATOM 694 N N . MET A 1 89 ? 3.369 11.473 -2.100 1.00 90.88 89 MET A N 1
ATOM 695 C CA . MET A 1 89 ? 2.001 11.915 -2.354 1.00 90.88 89 MET A CA 1
ATOM 696 C C . MET A 1 89 ? 1.088 11.742 -1.133 1.00 90.88 89 MET A C 1
ATOM 698 O O . MET A 1 89 ? 0.307 12.639 -0.810 1.00 90.88 89 MET A O 1
ATOM 702 N N . TRP A 1 90 ? 1.167 10.592 -0.454 1.00 90.50 90 TRP A N 1
ATOM 703 C CA . TRP A 1 90 ? 0.159 10.192 0.536 1.00 90.50 90 TRP A CA 1
ATOM 704 C C . TRP A 1 90 ? 0.601 10.327 1.991 1.00 90.50 90 TRP A C 1
ATOM 706 O O . TRP A 1 90 ? -0.254 10.430 2.870 1.00 90.50 90 TRP A O 1
ATOM 716 N N . TYR A 1 91 ? 1.906 10.339 2.262 1.00 79.25 91 TYR A N 1
ATOM 717 C CA . TYR A 1 91 ? 2.435 10.322 3.627 1.00 79.25 91 TYR A CA 1
ATOM 718 C C . TYR A 1 91 ? 3.246 11.574 3.974 1.00 79.25 91 TYR A C 1
ATOM 720 O O . TYR A 1 91 ? 3.120 12.121 5.066 1.00 79.25 91 TYR A O 1
ATOM 728 N N . PHE A 1 92 ? 4.020 12.103 3.034 1.00 68.88 92 PHE A N 1
ATOM 729 C CA . PHE A 1 92 ? 4.857 13.282 3.255 1.00 68.88 92 PHE A CA 1
ATOM 730 C C . PHE A 1 92 ? 4.127 14.570 3.689 1.00 68.88 92 PHE A C 1
ATOM 732 O O . PHE A 1 92 ? 4.723 15.316 4.471 1.00 68.88 92 PHE A O 1
ATOM 739 N N . PRO A 1 93 ? 2.850 14.845 3.329 1.00 59.66 93 PRO A N 1
ATOM 740 C CA . PRO A 1 93 ? 2.132 15.984 3.904 1.00 59.66 93 PRO A CA 1
ATOM 741 C C . PRO A 1 93 ? 2.058 15.923 5.437 1.00 59.66 93 PRO A C 1
ATOM 743 O O . PRO A 1 93 ? 2.084 16.962 6.089 1.00 59.66 93 PRO A O 1
ATOM 746 N N . TYR A 1 94 ? 2.030 14.726 6.030 1.00 59.22 94 TYR A N 1
ATOM 747 C CA . TYR A 1 94 ? 2.044 14.557 7.486 1.00 59.22 94 TYR A CA 1
ATOM 748 C C . TYR A 1 94 ? 3.400 14.906 8.122 1.00 59.22 94 TYR A C 1
ATOM 750 O O . TYR A 1 94 ? 3.455 15.145 9.323 1.00 59.22 94 TYR A O 1
ATOM 758 N N . PHE A 1 95 ? 4.480 14.957 7.334 1.00 57.22 95 PHE A N 1
ATOM 759 C CA . PHE A 1 95 ? 5.845 15.198 7.811 1.00 57.22 95 PHE A CA 1
ATOM 760 C C . PHE A 1 95 ? 6.300 16.665 7.682 1.00 57.22 95 PHE A C 1
ATOM 762 O O . PHE A 1 95 ? 7.195 17.067 8.412 1.00 57.22 95 PHE A O 1
ATOM 769 N N . ILE A 1 96 ? 5.715 17.468 6.776 1.00 53.78 96 ILE A N 1
ATOM 770 C CA . ILE A 1 96 ? 6.100 18.887 6.570 1.00 53.78 96 ILE A CA 1
ATOM 771 C C . ILE A 1 96 ? 5.345 19.870 7.480 1.00 53.78 96 ILE A C 1
ATOM 773 O O . ILE A 1 96 ? 5.864 20.942 7.783 1.00 53.78 96 ILE A O 1
ATOM 777 N N . PHE A 1 97 ? 4.129 19.548 7.927 1.00 44.22 97 PHE A N 1
ATOM 778 C CA . PHE A 1 97 ? 3.346 20.452 8.782 1.00 44.22 97 PHE A CA 1
ATOM 779 C C . PHE A 1 97 ? 3.660 20.328 10.284 1.00 44.22 97 PHE A C 1
ATOM 781 O O . PHE A 1 97 ? 2.837 20.750 11.100 1.00 44.22 97 PHE A O 1
ATOM 788 N N . ASN A 1 98 ? 4.817 19.775 10.669 1.00 39.38 98 ASN A N 1
ATOM 789 C CA . ASN A 1 98 ? 5.306 19.746 12.054 1.00 39.38 98 ASN A CA 1
ATOM 790 C C . ASN A 1 98 ? 6.813 19.990 12.150 1.00 39.38 98 ASN A C 1
ATOM 792 O O . ASN A 1 98 ? 7.567 19.308 11.427 1.00 39.38 98 ASN A O 1
#

Sequence (98 aa):
MPLANNNQPQDYIGSGIAFPGQTSVTGEVLLSSSTRNIEESIWIILTTDIGERVYRPDFGSRLSELVFAPLNRETLLLLRLYVEEALEMWYFPYFIFN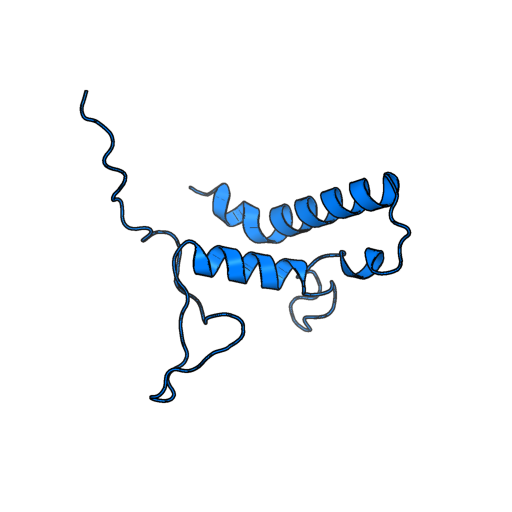

Foldseek 3Di:
DDDDDPPDPLVLWDKDFQPPFDADPVRHGDIDTDPRVVVRVLVQQAPADQCNDPVCNRGHWPVVVLPPPDPDPVSVVVNVVRSCVSCVVPPCVSVPVD

Secondary structure (DSSP, 8-state):
-PPP-S----TTS--EE-SS--B-TTSPBPEE-HHHHHHHHHHHHHHSBTT-STT-TT-SBSGGGGTTS-SSHHHHHHHHHHHHHHHHHHTTHHHH--

Radius of gyration: 17.35 Å; chains: 1; bounding box: 38×33×46 Å

pLDDT: mean 85.04, std 17.9, range [36.38, 98.44]